Protein AF-A0A2G2GAF4-F1 (afdb_monomer)

Sequence (166 aa):
MSKCYPNLMFKSSGPNTPKQQYEKKLDEMSEIIKDWNLSDTHKYVMCKNNTHVCNFLGFDAIMQKFNTQRTSDKDFPDGRHLFEIGDRPERTKKGLEIVIMLCKHPRSNIKTMLGIQQFLKIYMDVVRDYDKTNSKNYRQRLLHAFRKGLFRLEVEAKKKRTSPTV

Structure (mmCIF, N/CA/C/O backbone):
data_AF-A0A2G2GAF4-F1
#
_entry.id   AF-A0A2G2GAF4-F1
#
loop_
_atom_site.group_PDB
_atom_site.id
_atom_site.type_symbol
_atom_site.label_atom_id
_atom_site.label_alt_id
_atom_site.label_comp_id
_atom_site.label_asym_id
_atom_site.label_entity_id
_atom_site.label_seq_id
_atom_site.pdbx_PDB_ins_code
_atom_site.Cartn_x
_atom_site.Cartn_y
_atom_site.Cartn_z
_atom_site.occupancy
_atom_site.B_iso_or_equiv
_atom_site.auth_seq_id
_atom_site.auth_comp_id
_atom_site.auth_asym_id
_atom_site.auth_atom_id
_atom_site.pdbx_PDB_model_num
ATOM 1 N N . MET A 1 1 ? 1.137 27.084 -60.007 1.00 51.31 1 MET A N 1
ATOM 2 C CA . MET A 1 1 ? 1.911 25.868 -59.678 1.00 51.31 1 MET A CA 1
ATOM 3 C C . MET A 1 1 ? 3.208 26.279 -58.993 1.00 51.31 1 MET A C 1
ATOM 5 O O . MET A 1 1 ? 4.063 26.828 -59.668 1.00 51.31 1 MET A O 1
ATOM 9 N N . SER A 1 2 ? 3.350 26.061 -57.681 1.00 40.47 2 SER A N 1
ATOM 10 C CA . SER A 1 2 ? 4.668 26.010 -57.027 1.00 40.47 2 SER A CA 1
ATOM 11 C C . SER A 1 2 ? 4.575 25.307 -55.665 1.00 40.47 2 SER A C 1
ATOM 13 O O . SER A 1 2 ? 4.066 25.859 -54.700 1.00 40.47 2 SER A O 1
ATOM 15 N N . LYS A 1 3 ? 4.984 24.035 -55.702 1.00 42.50 3 LYS A N 1
ATOM 16 C CA . LYS A 1 3 ? 5.712 23.197 -54.730 1.00 42.50 3 LYS A CA 1
ATOM 17 C C . LYS A 1 3 ? 5.388 23.271 -53.223 1.00 42.50 3 LYS A C 1
ATOM 19 O O . LYS A 1 3 ? 5.598 24.269 -52.548 1.00 42.50 3 LYS A O 1
ATOM 24 N N . CYS A 1 4 ? 5.008 22.093 -52.722 1.00 40.56 4 CYS A N 1
ATOM 25 C CA . CYS A 1 4 ? 5.048 21.618 -51.340 1.00 40.56 4 CYS A CA 1
ATOM 26 C C . CYS A 1 4 ? 6.426 21.800 -50.677 1.00 40.56 4 CYS A C 1
ATOM 28 O O . CYS A 1 4 ? 7.420 21.740 -51.389 1.00 40.56 4 CYS A O 1
ATOM 30 N N . TYR A 1 5 ? 6.478 21.898 -49.341 1.00 44.38 5 TYR A N 1
ATOM 31 C CA . TYR A 1 5 ? 7.140 20.927 -48.444 1.00 44.38 5 TYR A CA 1
ATOM 32 C C . TYR A 1 5 ? 6.664 21.128 -46.980 1.00 44.38 5 TYR A C 1
ATOM 34 O O . TYR A 1 5 ? 6.200 22.214 -46.632 1.00 44.38 5 TYR A O 1
ATOM 42 N N . PRO A 1 6 ? 6.688 20.065 -46.151 1.00 49.09 6 PRO A N 1
ATOM 43 C CA . PRO A 1 6 ? 5.909 19.934 -44.924 1.00 49.09 6 PRO A CA 1
ATOM 44 C C . PRO A 1 6 ? 6.581 20.573 -43.705 1.00 49.09 6 PRO A C 1
ATOM 46 O O . PRO A 1 6 ? 7.794 20.491 -43.523 1.00 49.09 6 PRO A O 1
ATOM 49 N N . ASN A 1 7 ? 5.754 21.114 -42.809 1.00 44.28 7 ASN A N 1
ATOM 50 C CA . ASN A 1 7 ? 6.137 21.439 -41.438 1.00 44.28 7 ASN A CA 1
ATOM 51 C C . ASN A 1 7 ? 6.438 20.135 -40.678 1.00 44.28 7 ASN A C 1
ATOM 53 O O . ASN A 1 7 ? 5.549 19.494 -40.123 1.00 44.28 7 ASN A O 1
ATOM 57 N N . LEU A 1 8 ? 7.703 19.727 -40.690 1.00 51.62 8 LEU A N 1
ATOM 58 C CA . LEU A 1 8 ? 8.232 18.583 -39.953 1.00 51.62 8 LEU A CA 1
ATOM 59 C C . LEU A 1 8 ? 9.355 19.087 -39.043 1.00 51.62 8 LEU A C 1
ATOM 61 O O . LEU A 1 8 ? 10.532 18.903 -39.317 1.00 51.62 8 LEU A O 1
ATOM 65 N N . MET A 1 9 ? 8.983 19.769 -37.961 1.00 49.53 9 MET A N 1
ATOM 66 C CA . MET A 1 9 ? 9.920 20.203 -36.920 1.00 49.53 9 MET A CA 1
ATOM 67 C C . MET A 1 9 ? 9.234 20.156 -35.554 1.00 49.53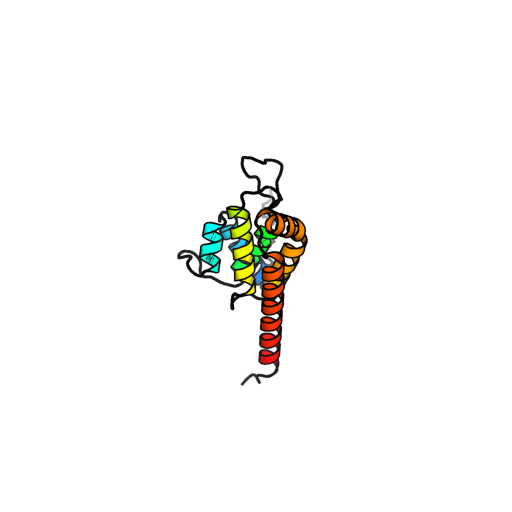 9 MET A C 1
ATOM 69 O O . MET A 1 9 ? 8.892 21.178 -34.978 1.00 49.53 9 MET A O 1
ATOM 73 N N . PHE A 1 10 ? 9.047 18.951 -35.019 1.00 51.44 10 PHE A N 1
ATOM 74 C CA . PHE A 1 10 ? 9.005 18.753 -33.570 1.00 51.44 10 PHE A CA 1
ATOM 75 C C . PHE A 1 10 ? 9.647 17.411 -33.231 1.00 51.44 10 PHE A C 1
ATOM 77 O O . PHE A 1 10 ? 8.984 16.385 -33.117 1.00 51.44 10 PHE A O 1
ATOM 84 N N . LYS A 1 11 ? 10.970 17.423 -33.071 1.00 49.53 11 LYS A N 1
ATOM 85 C CA . LYS A 1 11 ? 11.682 16.435 -32.256 1.00 49.53 11 LYS A CA 1
ATOM 86 C C . LYS A 1 11 ? 12.809 17.135 -31.508 1.00 49.53 11 LYS A C 1
ATOM 88 O O . LYS A 1 11 ? 13.949 17.136 -31.952 1.00 49.53 11 LYS A O 1
ATOM 93 N N . SER A 1 12 ? 12.491 17.703 -30.351 1.00 42.16 12 SER A N 1
ATOM 94 C CA . SER A 1 12 ? 13.482 17.955 -29.303 1.00 42.16 12 SER A CA 1
ATOM 95 C C . SER A 1 12 ? 13.383 16.847 -28.251 1.00 42.16 12 SER A C 1
ATOM 97 O O . SER A 1 12 ? 12.963 17.051 -27.117 1.00 42.16 12 SER A O 1
ATOM 99 N N . SER A 1 13 ? 13.758 15.624 -28.629 1.00 53.81 13 SER A N 1
ATOM 100 C CA . SER A 1 13 ? 14.010 14.545 -27.670 1.00 53.81 13 SER A CA 1
ATOM 101 C C . SER A 1 13 ? 15.368 14.778 -27.001 1.00 53.81 13 SER A C 1
ATOM 103 O O . SER A 1 13 ? 16.364 14.157 -27.369 1.00 53.81 13 SER A O 1
ATOM 105 N N . GLY A 1 14 ? 15.415 15.723 -26.058 1.00 56.03 14 GLY A N 1
ATOM 106 C CA . GLY A 1 14 ? 16.531 15.851 -25.119 1.00 56.03 14 GLY A CA 1
ATOM 107 C C . GLY A 1 14 ? 16.584 14.651 -24.157 1.00 56.03 14 GLY A C 1
ATOM 108 O O . GLY A 1 14 ? 15.591 13.929 -24.021 1.00 56.03 14 GLY A O 1
ATOM 109 N N . PRO A 1 15 ? 17.719 14.394 -23.484 1.00 59.75 15 PRO A N 1
ATOM 110 C CA . PRO A 1 15 ? 17.807 13.310 -22.513 1.00 59.75 15 PRO A CA 1
ATOM 111 C C . PRO A 1 15 ? 16.845 13.569 -21.344 1.00 59.75 15 PRO A C 1
ATOM 113 O O . PRO A 1 15 ? 16.921 14.602 -20.681 1.00 59.75 15 PRO A O 1
ATOM 116 N N . ASN A 1 16 ? 15.935 12.624 -21.085 1.00 65.19 16 ASN A N 1
ATOM 117 C CA . ASN A 1 16 ? 15.009 12.698 -19.953 1.00 65.19 16 ASN A CA 1
ATOM 118 C C . ASN A 1 16 ? 15.789 12.840 -18.638 1.00 65.19 16 ASN A C 1
ATOM 120 O O . ASN A 1 16 ? 16.684 12.037 -18.356 1.00 65.19 16 ASN A O 1
ATOM 124 N N . THR A 1 17 ? 15.410 13.808 -17.805 1.00 84.69 17 THR A N 1
ATOM 125 C CA . THR A 1 17 ? 15.957 13.972 -16.450 1.00 84.69 17 THR A CA 1
ATOM 126 C C . THR A 1 17 ? 15.711 12.712 -15.601 1.00 84.69 17 THR A C 1
ATOM 128 O O . THR A 1 17 ? 14.739 11.990 -15.845 1.00 84.69 17 THR A O 1
ATOM 131 N N . PRO A 1 18 ? 16.516 12.439 -14.553 1.00 85.44 18 PRO A N 1
ATOM 132 C CA . PRO A 1 18 ? 16.288 11.297 -13.657 1.00 85.44 18 PRO A CA 1
ATOM 133 C C . PRO A 1 18 ? 14.863 11.237 -13.083 1.00 85.44 18 PRO A C 1
ATOM 135 O O . PRO A 1 18 ? 14.309 10.155 -12.889 1.00 85.44 18 PRO A O 1
ATOM 138 N N . LYS A 1 19 ? 14.243 12.403 -12.861 1.00 86.62 19 LYS A N 1
ATOM 139 C CA . LYS A 1 19 ? 12.845 12.523 -12.436 1.00 86.62 19 LYS A CA 1
ATOM 140 C C . LYS A 1 19 ? 11.873 12.037 -13.519 1.00 86.62 19 LYS A C 1
ATOM 142 O O . LYS A 1 19 ? 11.050 11.178 -13.226 1.00 86.62 19 LYS A O 1
ATOM 147 N N . GLN A 1 20 ? 12.015 12.512 -14.756 1.00 87.62 20 GLN A N 1
ATOM 148 C CA . GLN A 1 20 ? 11.166 12.102 -15.884 1.00 87.62 20 GLN A CA 1
ATOM 149 C C . GLN A 1 20 ? 11.314 10.611 -16.210 1.00 87.62 20 GLN A C 1
ATOM 151 O O . GLN A 1 20 ? 10.336 9.940 -16.520 1.00 87.62 20 GLN A O 1
ATOM 156 N N . GLN A 1 21 ? 12.529 10.061 -16.105 1.00 88.75 21 GLN A N 1
ATOM 157 C CA . GLN A 1 21 ? 12.749 8.624 -16.291 1.00 88.75 21 GLN A CA 1
ATOM 158 C C . GLN A 1 21 ? 12.051 7.791 -15.211 1.00 88.75 21 GLN A C 1
ATOM 160 O O . GLN A 1 21 ? 11.514 6.727 -15.511 1.00 88.75 21 GLN A O 1
ATOM 165 N N . TYR A 1 22 ? 12.065 8.259 -13.960 1.00 90.44 22 TYR A N 1
ATOM 166 C CA . TYR A 1 22 ? 11.324 7.624 -12.875 1.00 90.44 22 TYR A CA 1
ATOM 167 C C . TYR A 1 22 ? 9.814 7.674 -13.134 1.00 90.44 22 TYR A C 1
ATOM 169 O O . TYR A 1 22 ? 9.157 6.649 -13.001 1.00 90.44 22 TYR A O 1
ATOM 177 N N . GLU A 1 23 ? 9.282 8.842 -13.507 1.00 91.12 23 GLU A N 1
ATOM 178 C CA . GLU A 1 23 ? 7.849 9.043 -13.770 1.00 91.12 23 GLU A CA 1
ATOM 179 C C . GLU A 1 23 ? 7.378 8.138 -14.908 1.00 91.12 23 GLU A C 1
ATOM 181 O O . GLU A 1 23 ? 6.458 7.356 -14.709 1.00 91.12 23 GLU A O 1
ATOM 186 N N . LYS A 1 24 ? 8.115 8.093 -16.024 1.00 92.81 24 LYS A N 1
ATOM 187 C CA . LYS A 1 24 ? 7.813 7.184 -17.136 1.00 92.81 24 LYS A CA 1
ATOM 188 C C . LYS A 1 24 ? 7.747 5.714 -16.699 1.00 92.81 24 LYS A C 1
ATOM 190 O O . LYS A 1 24 ? 6.818 5.002 -17.062 1.00 92.81 24 LYS A O 1
ATOM 195 N N . LYS A 1 25 ? 8.722 5.246 -15.912 1.00 93.38 25 LYS A N 1
ATOM 196 C CA . LYS A 1 25 ? 8.735 3.856 -15.419 1.00 93.38 25 LYS A CA 1
ATOM 197 C C . LYS A 1 25 ? 7.620 3.582 -14.409 1.00 93.38 25 LYS A C 1
ATOM 199 O O . LYS A 1 25 ? 7.145 2.453 -14.311 1.00 93.38 25 LYS A O 1
ATOM 204 N N . LEU A 1 26 ? 7.238 4.587 -13.625 1.00 93.56 26 LEU A N 1
ATOM 205 C CA . LEU A 1 26 ? 6.105 4.489 -12.714 1.00 93.56 26 LEU A CA 1
ATOM 206 C C . LEU A 1 26 ? 4.791 4.385 -13.495 1.00 93.56 26 LEU A C 1
ATOM 208 O O . LEU A 1 26 ? 3.954 3.566 -13.125 1.00 93.56 26 LEU A O 1
ATOM 212 N N . ASP A 1 27 ? 4.639 5.145 -14.578 1.00 93.06 27 ASP A N 1
ATOM 213 C CA . ASP A 1 27 ? 3.469 5.083 -15.457 1.00 93.06 27 ASP A CA 1
ATOM 214 C C . ASP A 1 27 ? 3.369 3.712 -16.139 1.00 93.06 27 ASP A C 1
ATOM 216 O O . ASP A 1 27 ? 2.332 3.060 -16.055 1.00 93.06 27 ASP A O 1
ATOM 220 N N . GLU A 1 28 ? 4.472 3.203 -16.702 1.00 93.75 28 GLU A N 1
ATOM 221 C CA . GLU A 1 28 ? 4.549 1.844 -17.267 1.00 93.75 28 GLU A CA 1
ATOM 222 C C . GLU A 1 28 ? 4.117 0.776 -16.246 1.00 93.75 28 GLU A C 1
ATOM 224 O O . GLU A 1 28 ? 3.345 -0.131 -16.556 1.00 93.75 28 GLU A O 1
ATOM 229 N N . MET A 1 29 ? 4.584 0.895 -15.001 1.00 94.00 29 MET A N 1
ATOM 230 C CA . MET A 1 29 ? 4.218 -0.038 -13.936 1.00 94.00 29 MET A CA 1
ATOM 231 C C . MET A 1 29 ? 2.763 0.141 -13.474 1.00 94.00 29 MET A C 1
ATOM 233 O O . MET A 1 29 ? 2.102 -0.836 -13.113 1.00 94.00 29 MET A O 1
ATOM 237 N N . SER A 1 30 ? 2.247 1.369 -13.501 1.00 93.06 30 SER A N 1
ATOM 238 C CA . SER A 1 30 ? 0.854 1.679 -13.170 1.00 93.06 30 SER A CA 1
ATOM 239 C C . SER A 1 30 ? -0.102 1.071 -14.192 1.00 93.06 30 SER A C 1
ATOM 241 O O . SER A 1 30 ? -1.110 0.486 -13.794 1.00 93.06 30 SER A O 1
ATOM 243 N N . GLU A 1 31 ? 0.256 1.099 -15.478 1.00 92.75 31 GLU A N 1
ATOM 244 C CA . GLU A 1 31 ? -0.503 0.444 -16.547 1.00 92.75 31 GLU A CA 1
ATOM 245 C C . GLU A 1 31 ? -0.578 -1.076 -16.376 1.00 92.75 31 GLU A C 1
ATOM 247 O O . GLU A 1 31 ? -1.599 -1.680 -16.685 1.00 92.75 31 GLU A O 1
ATOM 252 N N . ILE A 1 32 ? 0.467 -1.701 -15.830 1.00 91.88 32 ILE A N 1
ATOM 253 C CA . ILE A 1 32 ? 0.465 -3.136 -15.512 1.00 91.88 32 ILE A CA 1
ATOM 254 C C . ILE A 1 32 ? -0.446 -3.429 -14.311 1.00 91.88 32 ILE A C 1
ATOM 256 O O . ILE A 1 32 ? -1.212 -4.392 -14.313 1.00 91.88 32 ILE A O 1
ATOM 260 N N . ILE A 1 33 ? -0.350 -2.617 -13.254 1.00 91.25 33 ILE A N 1
ATOM 261 C CA . ILE A 1 33 ? -1.044 -2.868 -11.982 1.00 91.25 33 ILE A CA 1
ATOM 262 C C . ILE A 1 33 ? -2.523 -2.478 -12.042 1.00 91.25 33 ILE A C 1
ATOM 264 O O . ILE A 1 33 ? -3.304 -2.966 -11.217 1.00 91.25 33 ILE A O 1
ATOM 268 N N . LYS A 1 34 ? -2.951 -1.626 -12.983 1.00 89.06 34 LYS A N 1
ATOM 269 C CA . LYS A 1 34 ? -4.342 -1.142 -13.065 1.00 89.06 34 LYS A CA 1
ATOM 270 C C . LYS A 1 34 ? -5.364 -2.287 -13.075 1.00 89.06 34 LYS A C 1
ATOM 272 O O . LYS A 1 34 ? -6.353 -2.212 -12.345 1.00 89.06 34 LYS A O 1
ATOM 277 N N . ASP A 1 35 ? -5.036 -3.394 -13.737 1.00 87.12 35 ASP A N 1
ATOM 278 C CA . ASP A 1 35 ? -5.916 -4.558 -13.893 1.00 87.12 35 ASP A CA 1
ATOM 279 C C . ASP A 1 35 ? -5.758 -5.603 -12.774 1.00 87.12 35 ASP A C 1
ATOM 281 O O . ASP A 1 35 ? -6.529 -6.556 -12.678 1.00 87.12 35 ASP A O 1
ATOM 285 N N . TRP A 1 36 ? -4.784 -5.438 -11.873 1.00 90.88 36 TRP A N 1
ATOM 286 C CA . TRP A 1 36 ? -4.573 -6.389 -10.781 1.00 90.88 36 TRP A CA 1
ATOM 287 C C . TRP A 1 36 ? -5.649 -6.276 -9.706 1.00 90.88 36 TRP A C 1
ATOM 289 O O . TRP A 1 36 ? -5.858 -5.220 -9.105 1.00 90.88 36 TRP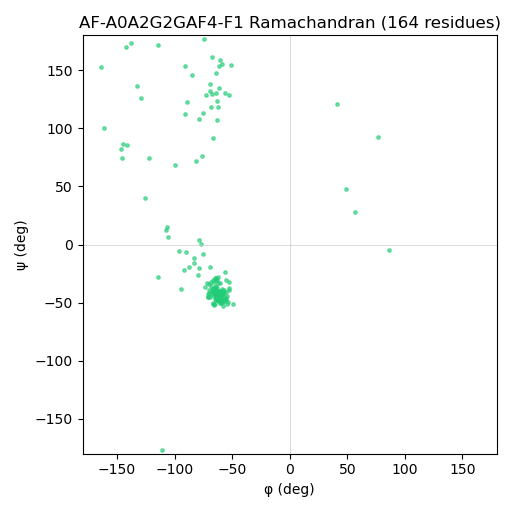 A O 1
ATOM 299 N N . ASN A 1 37 ? -6.262 -7.400 -9.354 1.00 90.50 37 ASN A N 1
ATOM 300 C CA . ASN A 1 37 ? -7.073 -7.479 -8.144 1.00 90.50 37 ASN A CA 1
ATOM 301 C C . ASN A 1 37 ? -6.176 -7.523 -6.880 1.00 90.50 37 ASN A C 1
ATOM 303 O O . ASN A 1 37 ? -4.939 -7.575 -6.941 1.00 90.50 37 ASN A O 1
ATOM 307 N N . LEU A 1 38 ? -6.795 -7.535 -5.694 1.00 92.12 38 LEU A N 1
ATOM 308 C CA . LEU A 1 38 ? -6.060 -7.605 -4.423 1.00 92.12 38 LEU A CA 1
ATOM 309 C C . LEU A 1 38 ? -5.243 -8.899 -4.266 1.00 92.12 38 LEU A C 1
ATOM 311 O O . LEU A 1 38 ? -4.242 -8.907 -3.555 1.00 92.12 38 LEU A O 1
ATOM 315 N N . SER A 1 39 ? -5.645 -10.007 -4.892 1.00 93.38 39 SER A N 1
ATOM 316 C CA . SER A 1 39 ? -4.887 -11.265 -4.864 1.00 93.38 39 SER A CA 1
ATOM 317 C C . SER A 1 39 ? -3.590 -11.163 -5.650 1.00 93.38 39 SER A C 1
ATOM 319 O O . SER A 1 39 ? -2.551 -11.575 -5.136 1.00 93.38 39 SER A O 1
ATOM 321 N N . ASP A 1 40 ? -3.630 -10.589 -6.846 1.00 94.69 40 ASP A N 1
ATOM 322 C CA . ASP A 1 40 ? -2.442 -10.427 -7.687 1.00 94.69 40 ASP A CA 1
ATOM 323 C C . ASP A 1 40 ? -1.487 -9.390 -7.094 1.00 94.69 40 ASP A C 1
ATOM 325 O O . ASP A 1 40 ? -0.282 -9.634 -6.990 1.00 94.69 40 ASP A O 1
ATOM 329 N N . THR A 1 41 ? -2.048 -8.310 -6.544 1.00 94.94 41 THR A N 1
ATOM 330 C CA . THR A 1 41 ? -1.304 -7.320 -5.754 1.00 94.94 41 THR A CA 1
ATOM 331 C C . THR A 1 41 ? -0.605 -7.971 -4.557 1.00 94.94 41 THR A C 1
ATOM 333 O O . THR A 1 41 ? 0.594 -7.786 -4.349 1.00 94.94 41 THR A O 1
ATOM 336 N N . HIS A 1 42 ? -1.321 -8.797 -3.788 1.00 95.50 42 HIS A N 1
ATOM 337 C CA . HIS A 1 42 ? -0.749 -9.509 -2.645 1.00 95.50 42 HIS A CA 1
ATOM 338 C C . HIS A 1 42 ? 0.376 -10.473 -3.062 1.00 95.50 42 HIS A C 1
ATOM 340 O O . HIS A 1 42 ? 1.429 -10.503 -2.423 1.00 95.50 42 HIS A O 1
ATOM 346 N N . LYS A 1 43 ? 0.198 -11.237 -4.152 1.00 95.56 43 LYS A N 1
ATOM 347 C CA . LYS A 1 43 ? 1.252 -12.113 -4.703 1.00 95.56 43 LYS A CA 1
ATOM 348 C C . LYS A 1 43 ? 2.498 -11.314 -5.084 1.00 95.56 43 LYS A C 1
ATOM 350 O O . LYS A 1 43 ? 3.605 -11.747 -4.772 1.00 95.56 43 LYS A O 1
ATOM 355 N N . TYR A 1 44 ? 2.328 -10.151 -5.712 1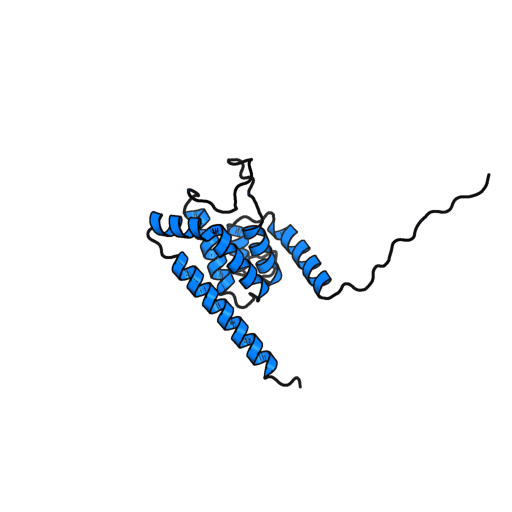.00 96.56 44 TYR A N 1
ATOM 356 C CA . TYR A 1 44 ? 3.441 -9.284 -6.094 1.00 96.56 44 TYR A CA 1
ATOM 357 C C . TYR A 1 44 ? 4.224 -8.768 -4.883 1.00 96.56 44 TYR A C 1
ATOM 359 O O . TYR A 1 44 ? 5.446 -8.906 -4.846 1.00 96.56 44 TYR A O 1
ATOM 367 N N . VAL A 1 45 ? 3.539 -8.257 -3.854 1.00 95.94 45 VAL A N 1
ATOM 368 C CA . VAL A 1 45 ? 4.191 -7.773 -2.620 1.00 95.94 45 VAL A CA 1
ATOM 369 C C . VAL A 1 45 ? 4.901 -8.904 -1.863 1.00 95.94 45 VAL A C 1
ATOM 371 O O . VAL A 1 45 ? 5.926 -8.674 -1.226 1.00 95.94 45 VAL A O 1
ATOM 374 N N . MET A 1 46 ? 4.419 -10.142 -1.993 1.00 94.81 46 MET A N 1
ATOM 375 C CA . MET A 1 46 ? 5.079 -11.345 -1.472 1.00 94.81 46 MET A CA 1
ATOM 376 C C . MET A 1 46 ? 6.267 -11.836 -2.305 1.00 94.81 46 MET A C 1
ATOM 378 O O . MET A 1 46 ? 6.848 -12.862 -1.957 1.00 94.81 46 MET A O 1
ATOM 382 N N . CYS A 1 47 ? 6.618 -11.159 -3.403 1.00 93.00 47 CYS A N 1
ATOM 383 C CA . CYS A 1 47 ? 7.595 -11.646 -4.383 1.00 93.00 47 CYS A CA 1
ATOM 384 C C . CYS A 1 47 ? 7.231 -13.029 -4.968 1.00 93.00 47 CYS A C 1
ATOM 386 O O . CYS A 1 47 ? 8.114 -13.789 -5.350 1.00 93.00 47 CYS A O 1
ATOM 388 N N . LYS A 1 48 ? 5.935 -13.364 -5.026 1.00 92.25 48 LYS A N 1
ATOM 389 C CA . LYS A 1 48 ? 5.390 -14.622 -5.574 1.00 92.25 48 LYS A CA 1
ATOM 390 C C . LYS A 1 48 ? 4.697 -14.424 -6.928 1.00 92.25 48 LYS A C 1
ATOM 392 O O . LYS A 1 48 ? 3.894 -15.255 -7.342 1.00 92.25 48 LYS A O 1
ATOM 397 N N . ASN A 1 49 ? 4.923 -13.284 -7.577 1.00 86.88 49 ASN A N 1
ATOM 398 C CA . ASN A 1 49 ? 4.423 -13.017 -8.919 1.00 86.88 49 ASN A CA 1
ATOM 399 C C . ASN A 1 49 ? 5.469 -13.503 -9.932 1.00 86.88 49 ASN A C 1
ATOM 401 O O . ASN A 1 49 ? 6.617 -13.070 -9.880 1.00 86.88 49 ASN A O 1
ATOM 405 N N . ASN A 1 50 ? 5.066 -14.407 -10.826 1.00 84.25 50 ASN A N 1
ATOM 406 C CA . ASN A 1 50 ? 5.962 -15.020 -11.812 1.00 84.25 50 ASN A CA 1
ATOM 407 C C . ASN A 1 50 ? 6.158 -14.144 -13.060 1.00 84.25 50 ASN A C 1
ATOM 409 O O . ASN A 1 50 ? 7.074 -14.385 -13.837 1.00 84.25 50 ASN A O 1
ATOM 413 N N . THR A 1 51 ? 5.295 -13.148 -13.261 1.00 89.88 51 THR A N 1
ATOM 414 C CA . THR A 1 51 ? 5.268 -12.304 -14.460 1.00 89.88 51 THR A CA 1
ATOM 415 C C . THR A 1 51 ? 6.074 -11.023 -14.263 1.00 89.88 51 THR A C 1
ATOM 417 O O . THR A 1 51 ? 6.767 -10.581 -15.174 1.00 89.88 51 THR A O 1
ATOM 420 N N . HIS A 1 52 ? 6.012 -10.425 -13.069 1.00 90.69 52 HIS A N 1
ATOM 421 C CA . HIS A 1 52 ? 6.670 -9.150 -12.779 1.00 90.69 52 HIS A CA 1
ATOM 422 C C . HIS A 1 52 ? 7.509 -9.223 -11.504 1.00 90.69 52 HIS A C 1
ATOM 424 O O . HIS A 1 52 ? 7.010 -9.551 -10.425 1.00 90.69 52 HIS A O 1
ATOM 430 N N . VAL A 1 53 ? 8.788 -8.853 -11.627 1.00 91.69 53 VAL A N 1
ATOM 431 C CA . VAL A 1 53 ? 9.740 -8.830 -10.510 1.00 91.69 53 VAL A CA 1
ATOM 432 C C . VAL A 1 53 ? 9.355 -7.745 -9.510 1.00 91.69 53 VAL A C 1
ATOM 434 O O . VAL A 1 53 ? 9.202 -6.578 -9.868 1.00 91.69 53 VAL A O 1
ATOM 437 N N . CYS A 1 54 ? 9.276 -8.120 -8.233 1.00 92.19 54 CYS A N 1
ATOM 438 C CA . CYS A 1 54 ? 9.004 -7.186 -7.149 1.00 92.19 54 CYS A CA 1
ATOM 439 C C . CYS A 1 54 ? 10.106 -6.122 -7.016 1.00 92.19 54 CYS A C 1
ATOM 441 O O . CYS A 1 54 ? 11.264 -6.420 -6.709 1.00 92.19 54 CYS A O 1
ATOM 443 N N . ASN A 1 55 ? 9.718 -4.862 -7.197 1.00 94.38 55 ASN A N 1
ATOM 444 C CA . ASN A 1 55 ? 10.571 -3.684 -7.092 1.00 94.38 55 ASN A CA 1
ATOM 445 C C . ASN A 1 55 ? 9.817 -2.502 -6.444 1.00 94.38 55 ASN A C 1
ATOM 447 O O . ASN A 1 55 ? 8.598 -2.551 -6.258 1.00 94.38 55 ASN A O 1
ATOM 451 N N . PHE A 1 56 ? 10.551 -1.435 -6.110 1.00 93.94 56 PHE A N 1
ATOM 452 C CA . PHE A 1 56 ? 9.988 -0.250 -5.453 1.00 93.94 56 PHE A CA 1
ATOM 453 C C . PHE A 1 56 ? 8.988 0.516 -6.334 1.00 93.94 56 PHE A C 1
ATOM 455 O O . PHE A 1 56 ? 8.021 1.050 -5.805 1.00 93.94 56 PHE A O 1
ATOM 462 N N . LEU A 1 57 ? 9.167 0.523 -7.663 1.00 95.44 57 LEU A N 1
ATOM 463 C CA . LEU A 1 57 ? 8.240 1.186 -8.589 1.00 95.44 57 LEU A CA 1
ATOM 464 C C . LEU A 1 57 ? 6.855 0.545 -8.531 1.00 95.44 57 LEU A C 1
ATOM 466 O O . LEU A 1 57 ? 5.855 1.251 -8.492 1.00 95.44 57 LEU A O 1
ATOM 470 N N . GLY A 1 58 ? 6.784 -0.785 -8.451 1.00 96.38 58 GLY A N 1
ATOM 471 C CA . GLY A 1 58 ? 5.503 -1.467 -8.291 1.00 96.38 58 GLY A CA 1
ATOM 472 C C . GLY A 1 58 ? 4.841 -1.177 -6.949 1.00 96.38 58 GLY A C 1
ATOM 473 O O . GLY A 1 58 ? 3.622 -1.127 -6.882 1.00 96.38 58 GLY A O 1
ATOM 474 N N . PHE A 1 59 ? 5.605 -0.932 -5.883 1.00 97.38 59 PHE A N 1
ATOM 475 C CA . PHE A 1 59 ? 5.017 -0.504 -4.610 1.00 97.38 59 PHE A CA 1
ATOM 476 C C . PHE A 1 59 ? 4.458 0.911 -4.690 1.00 97.38 59 PHE A C 1
ATOM 478 O O . PHE A 1 59 ? 3.357 1.159 -4.200 1.00 97.38 59 PHE A O 1
ATOM 485 N N . ASP A 1 60 ? 5.189 1.812 -5.340 1.00 96.44 60 ASP A N 1
ATOM 486 C CA . ASP A 1 60 ? 4.758 3.188 -5.557 1.00 96.44 60 ASP A CA 1
ATOM 487 C C . ASP A 1 60 ? 3.485 3.221 -6.428 1.00 96.44 60 ASP A C 1
ATOM 489 O O . ASP A 1 60 ? 2.522 3.896 -6.067 1.00 96.44 60 ASP A O 1
ATOM 493 N N . ALA A 1 61 ? 3.415 2.396 -7.479 1.00 95.62 61 ALA A N 1
ATOM 494 C CA . ALA A 1 61 ? 2.230 2.232 -8.327 1.00 95.62 61 ALA A CA 1
ATOM 495 C C . ALA A 1 61 ? 1.037 1.590 -7.590 1.00 95.62 61 ALA A C 1
ATOM 497 O O . ALA A 1 61 ? -0.098 2.035 -7.754 1.00 95.62 61 ALA A O 1
ATOM 498 N N . ILE A 1 62 ? 1.264 0.593 -6.720 1.00 95.94 62 ILE A N 1
ATOM 499 C CA . ILE A 1 62 ? 0.206 0.037 -5.852 1.00 95.94 62 ILE A CA 1
ATOM 500 C C . ILE A 1 62 ? -0.366 1.129 -4.948 1.00 95.94 62 ILE A C 1
ATOM 502 O O . ILE A 1 62 ? -1.584 1.254 -4.831 1.00 95.94 62 ILE A O 1
ATOM 506 N N . MET A 1 63 ? 0.494 1.933 -4.319 1.00 95.88 63 MET A N 1
ATOM 507 C CA . MET A 1 63 ? 0.025 3.006 -3.447 1.00 95.88 63 MET A CA 1
ATOM 508 C C . MET A 1 63 ? -0.670 4.119 -4.228 1.00 95.88 63 MET A C 1
ATOM 510 O O . MET A 1 63 ? -1.658 4.657 -3.734 1.00 95.88 63 MET A O 1
ATOM 514 N N . GLN A 1 64 ? -0.212 4.439 -5.441 1.00 92.62 64 GLN A N 1
ATOM 515 C CA . GLN A 1 64 ? -0.918 5.355 -6.334 1.00 92.62 64 GLN A CA 1
ATOM 516 C C . GLN A 1 64 ? -2.325 4.825 -6.607 1.00 92.62 64 GLN A C 1
ATOM 518 O O . GLN A 1 64 ? -3.286 5.510 -6.278 1.00 92.62 64 GLN A O 1
ATOM 523 N N . LYS A 1 65 ? -2.455 3.569 -7.050 1.00 91.00 65 LYS A N 1
ATOM 524 C CA . LYS A 1 65 ? -3.748 2.909 -7.271 1.00 91.00 65 LYS A CA 1
ATOM 525 C C . LYS A 1 65 ? -4.649 2.950 -6.035 1.00 91.00 65 LYS A C 1
ATOM 527 O O . LYS A 1 65 ? -5.802 3.354 -6.136 1.00 91.00 65 LYS A O 1
ATOM 532 N N . PHE A 1 66 ? -4.135 2.583 -4.861 1.00 92.25 66 PHE A N 1
ATOM 533 C CA . PHE A 1 66 ? -4.923 2.567 -3.622 1.00 92.25 66 PHE A CA 1
ATOM 534 C C . PHE A 1 66 ? -5.404 3.967 -3.214 1.00 92.25 66 PHE A C 1
ATOM 536 O O . PHE A 1 66 ? -6.467 4.094 -2.607 1.00 92.25 66 PHE A O 1
ATOM 543 N N . ASN A 1 67 ? -4.641 5.012 -3.543 1.00 90.62 67 ASN A N 1
ATOM 544 C CA . ASN A 1 67 ? -4.946 6.392 -3.173 1.00 90.62 67 ASN A CA 1
ATOM 545 C C . ASN A 1 67 ? -5.765 7.157 -4.223 1.00 90.62 67 ASN A C 1
ATOM 547 O O . ASN A 1 67 ? -6.380 8.160 -3.867 1.00 90.62 67 ASN A O 1
ATOM 551 N N . THR A 1 68 ? -5.757 6.738 -5.493 1.00 80.81 68 THR A N 1
ATOM 552 C CA . THR A 1 68 ? -6.395 7.480 -6.595 1.00 80.81 68 THR A CA 1
ATOM 553 C C . THR A 1 68 ? -7.565 6.754 -7.234 1.00 80.81 68 THR A C 1
ATOM 555 O O . THR A 1 68 ? -8.452 7.414 -7.776 1.00 80.81 68 THR A O 1
ATOM 558 N N . GLN A 1 69 ? -7.591 5.420 -7.207 1.00 66.38 69 GLN A N 1
ATOM 559 C CA . GLN A 1 69 ? -8.613 4.691 -7.935 1.00 66.38 69 GLN A CA 1
ATOM 560 C C . GLN A 1 69 ? -9.944 4.784 -7.196 1.00 66.38 69 GLN A C 1
ATOM 562 O O . GLN A 1 69 ? -10.124 4.222 -6.113 1.00 66.38 69 GLN A O 1
ATOM 567 N N . ARG A 1 70 ? -10.887 5.477 -7.834 1.00 63.72 70 ARG A N 1
ATOM 568 C CA . ARG A 1 70 ? -12.302 5.267 -7.581 1.00 63.72 70 ARG A CA 1
ATOM 569 C C . ARG A 1 70 ? -12.709 4.001 -8.336 1.00 63.72 70 ARG A C 1
ATOM 571 O O . ARG A 1 70 ? -12.682 3.985 -9.563 1.00 63.72 70 ARG A O 1
ATOM 578 N N . THR A 1 71 ? -12.966 2.905 -7.633 1.00 51.53 71 THR A N 1
ATOM 579 C CA . THR A 1 71 ? -13.464 1.669 -8.233 1.00 51.53 71 THR A CA 1
ATOM 580 C C . THR A 1 71 ? -14.885 1.882 -8.737 1.00 51.53 71 THR A C 1
ATOM 582 O O . THR A 1 71 ? -15.793 2.139 -7.948 1.00 51.53 71 THR A O 1
ATOM 585 N N . SER A 1 72 ? -15.078 1.733 -10.046 1.00 47.69 72 SER A N 1
ATOM 586 C CA . SER A 1 72 ? -16.369 1.411 -10.651 1.00 47.69 72 SER A CA 1
ATOM 587 C C . SER A 1 72 ? -16.573 -0.103 -10.531 1.00 47.69 72 SER A C 1
ATOM 589 O O . SER A 1 72 ? -16.383 -0.852 -11.492 1.00 47.69 72 SER A O 1
ATOM 591 N N . ASP A 1 73 ? -16.836 -0.587 -9.317 1.00 48.09 73 ASP A N 1
ATOM 592 C CA . ASP A 1 73 ? -17.344 -1.952 -9.168 1.00 48.09 73 ASP A CA 1
ATOM 593 C C . ASP A 1 73 ? -18.723 -2.009 -9.850 1.00 48.09 73 ASP A C 1
ATOM 595 O O . ASP A 1 73 ? -19.441 -1.009 -9.862 1.00 48.09 73 ASP A O 1
ATOM 599 N N . LYS A 1 74 ? -19.110 -3.150 -10.437 1.00 46.53 74 LYS A N 1
ATOM 600 C CA . LYS A 1 74 ? -20.413 -3.275 -11.133 1.00 46.53 74 LYS A CA 1
ATOM 601 C C . LYS A 1 74 ? -21.608 -2.925 -10.238 1.00 46.53 74 LYS A C 1
ATOM 603 O O . LYS A 1 74 ? -22.649 -2.529 -10.746 1.00 46.53 74 LYS A O 1
ATOM 608 N N . ASP A 1 75 ? -21.420 -3.041 -8.928 1.00 45.25 75 ASP A N 1
ATOM 609 C CA . ASP A 1 75 ? -22.417 -2.725 -7.912 1.00 45.25 75 ASP A CA 1
ATOM 610 C C . ASP A 1 75 ? -22.461 -1.221 -7.556 1.00 45.25 75 ASP A C 1
ATOM 612 O O . ASP A 1 75 ? -23.392 -0.785 -6.884 1.00 45.25 75 ASP A O 1
ATOM 616 N N . PHE A 1 76 ? -21.478 -0.414 -7.990 1.00 50.22 76 PHE A N 1
ATOM 617 C CA . PHE A 1 76 ? -21.333 1.002 -7.624 1.00 50.22 76 PHE A CA 1
ATOM 618 C C . PHE A 1 76 ? -20.740 1.857 -8.768 1.00 50.22 76 PHE A C 1
ATOM 620 O O . PHE A 1 76 ? -19.538 2.149 -8.782 1.00 50.22 76 PHE A O 1
ATOM 627 N N . PRO A 1 77 ? -21.575 2.285 -9.732 1.00 51.81 77 PRO A N 1
ATOM 628 C CA . PRO A 1 77 ? -21.139 3.018 -10.923 1.00 51.81 77 PRO A CA 1
ATOM 629 C C . PRO A 1 77 ? -20.636 4.448 -10.648 1.00 51.81 77 PRO A C 1
ATOM 631 O O . PRO A 1 77 ? -19.875 4.975 -11.455 1.00 51.81 77 PRO A O 1
ATOM 634 N N . ASP A 1 78 ? -20.971 5.049 -9.500 1.00 54.78 78 ASP A N 1
ATOM 635 C CA . ASP A 1 78 ? -20.626 6.447 -9.167 1.00 54.78 78 ASP A CA 1
ATOM 636 C C . ASP A 1 78 ? -19.174 6.655 -8.689 1.00 54.78 78 ASP A C 1
ATOM 638 O O . ASP A 1 78 ? -18.765 7.766 -8.344 1.00 54.78 78 ASP A O 1
ATOM 642 N N . GLY A 1 79 ? -18.361 5.596 -8.707 1.00 57.81 79 GLY A N 1
ATOM 643 C CA . GLY A 1 79 ? -16.945 5.653 -8.359 1.00 57.81 79 GLY A CA 1
ATOM 644 C C . GLY A 1 79 ? -16.727 5.743 -6.851 1.00 57.81 79 GLY A C 1
ATOM 645 O O . GLY A 1 79 ? -16.637 6.826 -6.276 1.00 57.81 79 GLY A O 1
ATOM 646 N N . ARG A 1 80 ? -16.558 4.584 -6.218 1.00 66.00 80 ARG A N 1
ATOM 647 C CA . ARG A 1 80 ? -16.254 4.456 -4.785 1.00 66.00 80 ARG A CA 1
ATOM 648 C C . ARG A 1 80 ? -14.761 4.425 -4.535 1.00 66.00 80 ARG A C 1
ATOM 650 O O . ARG A 1 80 ? -14.016 3.999 -5.409 1.00 66.00 80 ARG A O 1
ATOM 657 N N . HIS A 1 81 ? -14.297 4.831 -3.360 1.00 70.69 81 HIS A N 1
ATOM 658 C CA . HIS A 1 81 ? -12.899 4.569 -3.004 1.00 70.69 81 HIS A CA 1
ATOM 659 C C . HIS A 1 81 ? -12.622 3.054 -2.977 1.00 70.69 81 HIS A C 1
ATOM 661 O O . HIS A 1 81 ? -13.541 2.252 -2.835 1.00 70.69 81 HIS A O 1
ATOM 667 N N . LEU A 1 82 ? -11.352 2.643 -3.109 1.00 78.19 82 LEU A N 1
ATOM 668 C CA . LEU A 1 82 ? -10.983 1.219 -3.197 1.00 78.19 82 LEU A CA 1
ATOM 669 C C . LEU A 1 82 ? -11.503 0.381 -2.009 1.00 78.19 82 LEU A C 1
ATOM 671 O O . LEU A 1 82 ? -11.776 -0.817 -2.172 1.00 78.19 82 LEU A O 1
ATOM 675 N N . PHE A 1 83 ? -11.614 1.025 -0.842 1.00 84.50 83 PHE A N 1
ATOM 676 C CA . PHE A 1 83 ? -12.210 0.500 0.382 1.00 84.50 83 PHE A CA 1
ATOM 677 C C . PHE A 1 83 ? -13.177 1.523 0.975 1.00 84.50 83 PHE A C 1
ATOM 679 O O . PHE A 1 83 ? -12.806 2.688 1.124 1.00 84.50 83 PHE A O 1
ATOM 686 N N . GLU A 1 84 ? -14.348 1.094 1.428 1.00 84.94 84 GLU A N 1
ATOM 687 C CA . GLU A 1 84 ? -15.211 1.933 2.264 1.00 84.94 84 GLU A CA 1
ATOM 688 C C . GLU A 1 84 ? -15.847 1.162 3.426 1.00 84.94 84 GLU A C 1
ATOM 690 O O . GLU A 1 84 ? -15.713 -0.056 3.564 1.00 84.94 84 GLU A O 1
ATOM 695 N N . ILE A 1 85 ? -16.530 1.905 4.297 1.00 83.00 85 ILE A N 1
ATOM 696 C CA . ILE A 1 85 ? -17.294 1.347 5.414 1.00 83.00 85 ILE A CA 1
ATOM 697 C C . ILE A 1 85 ? -18.406 0.447 4.857 1.00 83.00 85 ILE A C 1
ATOM 699 O O . ILE A 1 85 ? -19.096 0.816 3.911 1.00 83.00 85 ILE A O 1
ATOM 703 N N . GLY A 1 86 ? -18.570 -0.739 5.446 1.00 79.44 86 GLY A N 1
ATOM 704 C CA . GLY A 1 86 ? -19.535 -1.745 4.987 1.00 79.44 86 GLY A CA 1
ATOM 705 C C . GLY A 1 86 ? -19.023 -2.685 3.889 1.00 79.44 86 GLY A C 1
ATOM 706 O O . GLY A 1 86 ? -19.716 -3.646 3.555 1.00 79.44 86 GLY A O 1
ATOM 707 N N . ASP A 1 87 ? -17.811 -2.478 3.358 1.00 83.75 87 ASP A N 1
ATOM 708 C CA . ASP A 1 87 ? -17.192 -3.452 2.457 1.00 83.75 87 ASP A CA 1
ATOM 709 C C . ASP A 1 87 ? -16.972 -4.807 3.148 1.00 83.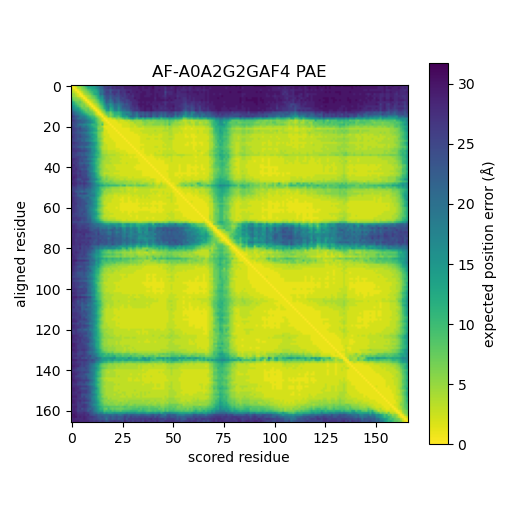75 87 ASP A C 1
ATOM 711 O O . ASP A 1 87 ? -16.777 -4.901 4.364 1.00 83.75 87 ASP A O 1
ATOM 715 N N . ARG A 1 88 ? -16.943 -5.879 2.341 1.00 86.00 88 ARG A N 1
ATOM 716 C CA . ARG A 1 88 ? -16.727 -7.247 2.835 1.00 86.00 88 ARG A CA 1
ATOM 717 C C . ARG A 1 88 ? -15.459 -7.320 3.699 1.00 86.00 88 ARG A C 1
ATOM 719 O O . ARG A 1 88 ? -14.387 -6.933 3.210 1.00 86.00 88 ARG A O 1
ATOM 726 N N . PRO A 1 89 ? -15.530 -7.871 4.926 1.00 88.25 89 PRO A N 1
ATOM 727 C CA . PRO A 1 89 ? -14.401 -7.881 5.849 1.00 88.25 89 PRO A CA 1
ATOM 728 C C . PRO A 1 89 ? -13.117 -8.462 5.251 1.00 88.25 89 PRO A C 1
ATOM 730 O O . PRO A 1 89 ? -12.032 -7.925 5.458 1.00 88.25 89 PRO A O 1
ATOM 733 N N . GLU A 1 90 ? -13.211 -9.520 4.448 1.00 89.31 90 GLU A N 1
ATOM 734 C CA . GLU A 1 90 ? -12.064 -10.183 3.825 1.00 89.31 90 GLU A CA 1
ATOM 735 C C . GLU A 1 90 ? -11.345 -9.277 2.819 1.00 89.31 90 GLU A C 1
ATOM 737 O O . GLU A 1 90 ? -10.113 -9.298 2.741 1.00 89.31 90 GLU A O 1
ATOM 742 N N . ARG A 1 91 ? -12.100 -8.464 2.067 1.00 89.31 91 ARG A N 1
ATOM 743 C CA . ARG A 1 91 ? -11.556 -7.504 1.095 1.00 89.31 91 ARG A CA 1
ATOM 744 C C . ARG A 1 91 ? -10.778 -6.415 1.825 1.00 89.31 91 ARG A C 1
ATOM 746 O O . ARG A 1 91 ? -9.605 -6.198 1.512 1.00 89.31 91 ARG A O 1
ATOM 753 N N . THR A 1 92 ? -11.398 -5.801 2.832 1.00 91.50 92 THR A N 1
ATOM 754 C CA . THR A 1 92 ? -10.775 -4.759 3.657 1.00 91.50 92 THR A CA 1
ATOM 755 C C . THR A 1 92 ? -9.542 -5.305 4.364 1.00 91.50 92 THR A C 1
ATOM 757 O O . THR A 1 92 ? -8.450 -4.761 4.204 1.00 91.50 92 THR A O 1
ATOM 760 N N . LYS A 1 93 ? -9.659 -6.454 5.042 1.00 93.06 93 LYS A N 1
ATOM 761 C CA . LYS A 1 93 ? -8.540 -7.146 5.697 1.00 93.06 93 LYS A CA 1
ATOM 762 C C . LYS A 1 93 ? -7.348 -7.312 4.761 1.00 93.06 93 LYS A C 1
ATOM 764 O O . LYS A 1 93 ? -6.232 -6.949 5.124 1.00 93.06 93 LYS A O 1
ATOM 769 N N . LYS A 1 94 ? -7.582 -7.839 3.558 1.00 93.94 94 LYS A N 1
ATOM 770 C CA . LYS A 1 94 ? -6.528 -8.101 2.575 1.00 93.94 94 LYS A CA 1
ATOM 771 C C . LYS A 1 94 ? -5.840 -6.817 2.118 1.00 93.94 94 LYS A C 1
ATOM 773 O O . LYS A 1 94 ? -4.616 -6.786 2.026 1.00 93.94 94 LYS A O 1
ATOM 778 N N . GLY A 1 95 ? -6.607 -5.754 1.880 1.00 94.38 95 GLY A N 1
ATOM 779 C CA . GLY A 1 95 ? -6.070 -4.426 1.581 1.00 94.38 95 GLY A CA 1
ATOM 780 C C . GLY A 1 95 ? -5.156 -3.898 2.686 1.00 94.38 95 GLY A C 1
ATOM 781 O O . GLY A 1 95 ? -4.018 -3.508 2.424 1.00 94.38 95 GLY A O 1
ATOM 782 N N . LEU A 1 96 ? -5.617 -3.960 3.938 1.00 95.56 96 LEU A N 1
ATOM 783 C CA . LEU A 1 96 ? -4.834 -3.513 5.092 1.00 95.56 96 LEU A CA 1
ATOM 784 C C . LEU A 1 96 ? -3.577 -4.372 5.310 1.00 95.56 96 LEU A C 1
ATOM 786 O O . LEU A 1 96 ? -2.520 -3.840 5.655 1.00 95.56 96 LEU A O 1
ATOM 790 N N . GLU A 1 97 ? -3.655 -5.686 5.084 1.00 95.81 97 GLU A N 1
ATOM 791 C CA . GLU A 1 97 ? -2.496 -6.585 5.143 1.00 95.81 97 GLU A CA 1
ATOM 792 C C . GLU A 1 97 ? -1.445 -6.229 4.087 1.00 95.81 97 GLU A C 1
ATOM 794 O O . GLU A 1 97 ? -0.269 -6.118 4.437 1.00 95.81 97 GLU A O 1
ATOM 799 N N . ILE A 1 98 ? -1.853 -5.950 2.842 1.00 97.50 98 ILE A N 1
ATOM 800 C CA . ILE A 1 98 ? -0.947 -5.483 1.779 1.00 97.50 98 ILE A CA 1
ATOM 801 C C . ILE A 1 98 ? -0.192 -4.227 2.230 1.00 97.50 98 ILE A C 1
ATOM 803 O O . ILE A 1 98 ? 1.035 -4.183 2.135 1.00 97.50 98 ILE A O 1
ATOM 807 N N . VAL A 1 99 ? -0.888 -3.232 2.788 1.00 97.56 99 VAL A N 1
ATOM 808 C CA . VAL A 1 99 ? -0.252 -1.987 3.256 1.00 97.56 99 VAL A CA 1
ATOM 809 C C . VAL A 1 99 ? 0.741 -2.255 4.394 1.00 97.56 99 VAL A C 1
ATOM 811 O O . VAL A 1 99 ? 1.857 -1.734 4.381 1.00 97.56 99 VAL A O 1
ATOM 814 N N . ILE A 1 100 ? 0.399 -3.125 5.352 1.00 97.69 100 ILE A N 1
ATOM 815 C CA . ILE A 1 100 ? 1.333 -3.541 6.415 1.00 97.69 100 ILE A CA 1
ATOM 816 C C . ILE A 1 100 ? 2.582 -4.207 5.823 1.00 97.69 100 ILE A C 1
ATOM 818 O O . ILE A 1 100 ? 3.690 -4.003 6.328 1.00 97.69 100 ILE A O 1
ATOM 822 N N . MET A 1 101 ? 2.422 -5.025 4.785 1.00 97.44 101 MET A N 1
ATOM 823 C CA . MET A 1 101 ? 3.538 -5.706 4.133 1.00 97.44 101 MET A CA 1
ATOM 824 C C . MET A 1 101 ? 4.437 -4.712 3.409 1.00 97.44 101 MET A C 1
ATOM 826 O O . MET A 1 101 ? 5.651 -4.777 3.585 1.00 97.44 101 MET A O 1
ATOM 830 N N . LEU A 1 102 ? 3.861 -3.733 2.707 1.00 97.81 102 LEU A N 1
ATOM 831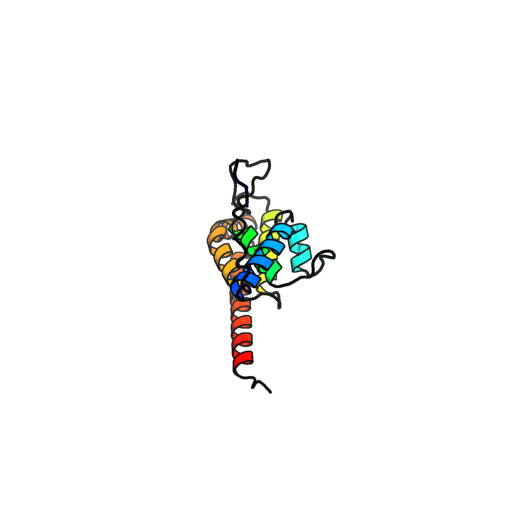 C CA . LEU A 1 102 ? 4.609 -2.640 2.088 1.00 97.81 102 LEU A CA 1
ATOM 832 C C . LEU A 1 102 ? 5.416 -1.841 3.122 1.00 97.81 102 LEU A C 1
ATOM 834 O O . LEU A 1 102 ? 6.596 -1.586 2.894 1.00 97.81 102 LEU A O 1
ATOM 838 N N . CYS A 1 103 ? 4.861 -1.525 4.297 1.00 97.38 103 CYS A N 1
ATOM 839 C CA . CYS A 1 103 ? 5.622 -0.888 5.384 1.00 97.38 103 CYS A CA 1
ATOM 840 C C . CYS A 1 103 ? 6.876 -1.684 5.782 1.00 97.38 103 CYS A C 1
ATOM 842 O O . CYS A 1 103 ? 7.933 -1.120 6.063 1.00 97.38 103 CYS A O 1
ATOM 844 N N . LYS A 1 104 ? 6.755 -3.014 5.836 1.00 96.31 104 LYS A N 1
ATOM 845 C CA . LYS A 1 104 ? 7.810 -3.913 6.321 1.00 96.31 104 LYS A CA 1
ATOM 846 C C . LYS A 1 104 ? 8.794 -4.328 5.233 1.00 96.31 104 LYS A C 1
ATOM 848 O O . LYS A 1 104 ? 9.896 -4.762 5.559 1.00 96.31 104 LYS A O 1
ATOM 853 N N . HIS A 1 105 ? 8.426 -4.197 3.963 1.00 96.50 105 HIS A N 1
ATOM 854 C CA . HIS A 1 105 ? 9.195 -4.764 2.868 1.00 96.50 105 HIS A CA 1
ATOM 855 C C . HIS A 1 105 ? 10.543 -4.032 2.678 1.00 96.50 105 HIS A C 1
ATOM 857 O O . HIS A 1 105 ? 10.547 -2.798 2.615 1.00 96.50 105 HIS A O 1
ATOM 863 N N . PRO A 1 106 ? 11.684 -4.745 2.549 1.00 93.62 106 PRO A N 1
ATOM 864 C CA . PRO A 1 106 ? 13.012 -4.126 2.414 1.00 93.62 106 PRO A CA 1
ATOM 865 C C . PRO A 1 106 ? 13.155 -3.221 1.187 1.00 93.62 106 PRO A C 1
ATOM 867 O O . PRO A 1 106 ? 13.848 -2.216 1.233 1.00 93.62 106 PRO A O 1
ATOM 870 N N . ARG A 1 107 ? 12.464 -3.558 0.091 1.00 93.88 107 ARG A N 1
ATOM 871 C CA . ARG A 1 107 ? 12.469 -2.764 -1.154 1.00 93.88 107 ARG A CA 1
ATOM 872 C C . ARG A 1 107 ? 11.639 -1.476 -1.100 1.00 93.88 107 ARG A C 1
ATOM 874 O O . ARG A 1 107 ? 11.698 -0.709 -2.052 1.00 93.88 107 ARG A O 1
ATOM 881 N N . SER A 1 108 ? 10.856 -1.236 -0.051 1.00 94.94 108 SER A N 1
ATOM 882 C CA . SER A 1 108 ? 10.061 -0.004 0.040 1.00 94.94 108 SER A CA 1
ATOM 883 C C . SER A 1 108 ? 10.961 1.202 0.234 1.00 94.94 108 SER A C 1
ATOM 885 O O . SER A 1 108 ? 11.906 1.132 1.016 1.00 94.94 108 SER A O 1
ATOM 887 N N . ASN A 1 109 ? 10.651 2.296 -0.457 1.00 95.12 109 ASN A N 1
ATOM 888 C CA . ASN A 1 109 ? 11.425 3.532 -0.432 1.00 95.12 109 ASN A CA 1
ATOM 889 C C . ASN A 1 109 ? 10.633 4.657 0.277 1.00 95.12 109 ASN A C 1
ATOM 891 O O . ASN A 1 109 ? 9.526 4.446 0.783 1.00 95.12 109 ASN A O 1
ATOM 895 N N . ILE A 1 110 ? 11.192 5.871 0.309 1.00 95.44 110 ILE A N 1
ATOM 896 C CA . ILE A 1 110 ? 10.524 7.021 0.938 1.00 95.44 110 ILE A CA 1
ATOM 897 C C . ILE A 1 110 ? 9.221 7.416 0.226 1.00 95.44 110 ILE A C 1
ATOM 899 O O . ILE A 1 110 ? 8.257 7.777 0.894 1.00 95.44 110 ILE A O 1
ATOM 903 N N . LYS A 1 111 ? 9.150 7.296 -1.106 1.00 95.19 111 LYS A N 1
ATOM 904 C CA . LYS A 1 111 ? 7.929 7.571 -1.879 1.00 95.19 111 LYS A CA 1
ATOM 905 C C . LYS A 1 111 ? 6.826 6.570 -1.539 1.00 95.19 111 LYS A C 1
ATOM 907 O O . LYS A 1 111 ? 5.692 6.989 -1.324 1.00 95.19 111 LYS A O 1
ATOM 912 N N . THR A 1 112 ? 7.172 5.297 -1.352 1.00 96.88 112 THR A N 1
ATOM 913 C CA . THR A 1 112 ? 6.241 4.266 -0.887 1.00 96.88 112 THR A CA 1
ATOM 914 C C . THR A 1 112 ? 5.669 4.656 0.473 1.00 96.88 112 THR A C 1
ATOM 916 O O . THR A 1 112 ? 4.458 4.605 0.673 1.00 96.88 112 THR A O 1
ATOM 919 N N . MET A 1 113 ? 6.519 5.106 1.407 1.00 97.69 113 MET A N 1
ATOM 920 C CA . MET A 1 113 ? 6.058 5.552 2.726 1.00 97.69 113 MET A CA 1
ATOM 921 C C . MET A 1 113 ? 5.152 6.786 2.635 1.00 97.69 113 MET A C 1
ATOM 923 O O . MET A 1 113 ? 4.129 6.825 3.314 1.00 97.69 113 MET A O 1
ATOM 927 N N . LEU A 1 114 ? 5.454 7.760 1.771 1.00 96.56 114 LEU A N 1
ATOM 928 C CA . LEU A 1 114 ? 4.564 8.905 1.534 1.00 96.56 114 LEU A CA 1
ATOM 929 C C . LEU A 1 114 ? 3.201 8.461 0.979 1.00 96.56 114 LEU A C 1
ATOM 931 O O . LEU A 1 114 ? 2.163 8.947 1.427 1.00 96.56 114 LEU A O 1
ATOM 935 N N . GLY A 1 115 ? 3.189 7.479 0.074 1.00 96.50 115 GLY A N 1
ATOM 936 C CA . GLY A 1 115 ? 1.960 6.851 -0.407 1.00 96.50 115 GLY A CA 1
ATOM 937 C C . GLY A 1 115 ? 1.154 6.200 0.721 1.00 96.50 115 GLY A C 1
ATOM 938 O O . GLY A 1 115 ? -0.061 6.372 0.791 1.00 96.50 115 GLY A O 1
ATOM 939 N N . ILE A 1 116 ? 1.815 5.505 1.650 1.00 97.44 116 ILE A N 1
ATOM 940 C CA . ILE A 1 116 ? 1.167 4.893 2.823 1.00 97.44 116 ILE A CA 1
ATOM 941 C C . ILE A 1 116 ? 0.642 5.955 3.793 1.00 97.44 116 ILE A C 1
ATOM 943 O O . ILE A 1 116 ? -0.447 5.803 4.345 1.00 97.44 116 ILE A O 1
ATOM 947 N N . GLN A 1 117 ? 1.368 7.055 3.987 1.00 96.62 117 GLN A N 1
ATOM 948 C CA . GLN A 1 117 ? 0.884 8.174 4.791 1.00 96.62 117 GLN A CA 1
ATOM 949 C C . GLN A 1 117 ? -0.412 8.748 4.209 1.00 96.62 117 GLN A C 1
ATOM 951 O O . GLN A 1 117 ? -1.342 9.036 4.960 1.00 96.62 117 GLN A O 1
ATOM 956 N N . GLN A 1 118 ? -0.488 8.888 2.883 1.00 94.75 118 GLN A N 1
ATOM 957 C CA . GLN A 1 118 ? -1.702 9.333 2.206 1.00 94.75 118 GLN A CA 1
ATOM 958 C C . GLN A 1 118 ? -2.843 8.318 2.359 1.00 94.75 118 GLN A C 1
ATOM 960 O O . GLN A 1 118 ? -3.958 8.712 2.692 1.00 94.75 118 GLN A O 1
ATOM 965 N N . PHE A 1 119 ? -2.554 7.023 2.231 1.00 95.12 119 PHE A N 1
ATOM 966 C CA . PHE A 1 119 ? -3.527 5.956 2.471 1.00 95.12 119 PHE A CA 1
ATOM 967 C C . PHE A 1 119 ? -4.132 6.045 3.875 1.00 95.12 119 PHE A C 1
ATOM 969 O O . PHE A 1 119 ? -5.347 6.001 4.041 1.00 95.12 119 PHE A O 1
ATOM 976 N N . LEU A 1 120 ? -3.292 6.235 4.896 1.00 94.81 120 LEU A N 1
ATOM 977 C CA . LEU A 1 120 ? -3.756 6.384 6.274 1.00 94.81 120 LEU A CA 1
ATOM 978 C C . LEU A 1 120 ? -4.633 7.622 6.464 1.00 94.81 120 LEU A C 1
ATOM 980 O O . LEU A 1 120 ? -5.511 7.585 7.314 1.00 94.81 120 LEU A O 1
ATOM 984 N N . LYS A 1 121 ? -4.426 8.700 5.702 1.00 92.88 121 LYS A N 1
ATOM 985 C CA . LYS A 1 121 ? -5.308 9.877 5.749 1.00 92.88 121 LYS A CA 1
ATOM 986 C C . LYS A 1 121 ? -6.668 9.594 5.115 1.00 92.88 121 LYS A C 1
ATOM 988 O O . LYS A 1 121 ? -7.673 9.996 5.683 1.00 92.88 121 LYS A O 1
ATOM 993 N N . ILE A 1 122 ? -6.690 8.907 3.972 1.00 90.19 122 ILE A N 1
ATOM 994 C CA . ILE A 1 122 ? -7.920 8.614 3.220 1.00 90.19 122 ILE A CA 1
ATOM 995 C C . ILE A 1 122 ? -8.784 7.584 3.959 1.00 90.19 122 ILE A C 1
ATOM 997 O O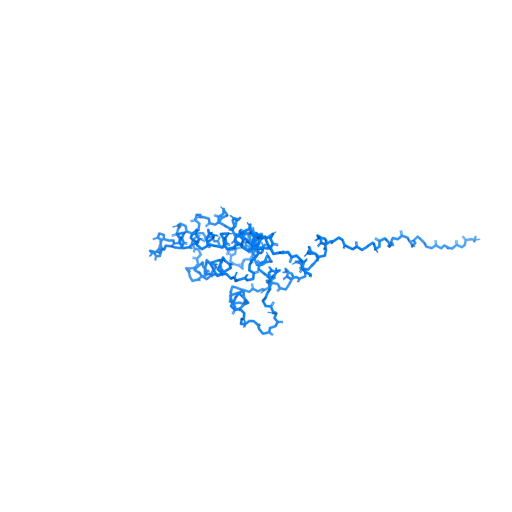 . ILE A 1 122 ? -9.988 7.766 4.089 1.00 90.19 122 ILE A O 1
ATOM 1001 N N . TYR A 1 123 ? -8.176 6.513 4.474 1.00 92.25 123 TYR A N 1
ATOM 1002 C CA . TYR A 1 123 ? -8.906 5.330 4.942 1.00 92.25 123 TYR A CA 1
ATOM 1003 C C . TYR A 1 123 ? -8.943 5.171 6.469 1.00 92.25 123 TYR A C 1
ATOM 1005 O O . TYR A 1 123 ? -9.314 4.104 6.956 1.00 92.25 123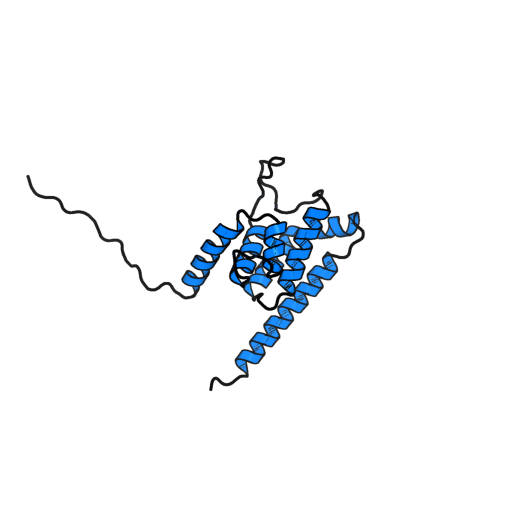 TYR A O 1
ATOM 1013 N N . MET A 1 124 ? -8.564 6.188 7.258 1.00 91.31 124 MET A N 1
ATOM 1014 C CA . MET A 1 124 ? -8.523 6.053 8.727 1.00 91.31 124 MET A CA 1
ATOM 1015 C C . MET A 1 124 ? -9.878 5.647 9.313 1.00 91.31 124 MET A C 1
ATOM 1017 O O . MET A 1 124 ? -9.920 4.830 10.2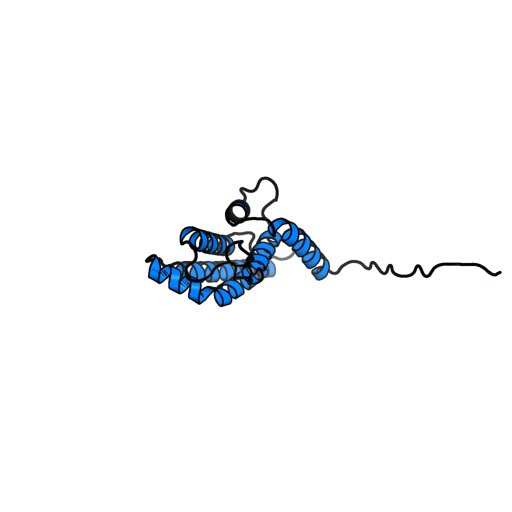33 1.00 91.31 124 MET A O 1
ATOM 1021 N N . ASP A 1 125 ? -10.972 6.191 8.785 1.00 91.19 125 ASP A N 1
ATOM 1022 C CA . ASP A 1 125 ? -12.311 5.889 9.290 1.00 91.19 125 ASP A CA 1
ATOM 1023 C C . ASP A 1 125 ? -12.765 4.481 8.894 1.00 91.19 125 ASP A C 1
ATOM 1025 O O . ASP A 1 125 ? -13.296 3.766 9.739 1.00 91.19 125 ASP A O 1
ATOM 1029 N N . VAL A 1 126 ? -12.410 4.014 7.690 1.00 92.44 126 VAL A N 1
ATOM 1030 C CA . VAL A 1 126 ? -12.601 2.611 7.274 1.00 92.44 126 VAL A CA 1
ATOM 1031 C C . VAL A 1 126 ? -11.844 1.657 8.199 1.00 92.44 126 VAL A C 1
ATOM 1033 O O . VAL A 1 126 ? -12.382 0.644 8.634 1.00 92.44 126 VAL A O 1
ATOM 1036 N N . VAL A 1 127 ? -10.597 1.985 8.555 1.00 93.38 127 VAL A N 1
ATOM 1037 C CA . VAL A 1 127 ? -9.792 1.164 9.474 1.00 93.38 127 VAL A CA 1
ATOM 1038 C C . VAL A 1 127 ? -10.401 1.140 10.879 1.00 93.38 127 VAL A C 1
ATOM 1040 O O . VAL A 1 127 ? -10.420 0.086 11.513 1.00 93.38 127 VAL A O 1
ATOM 1043 N N . ARG A 1 128 ? -10.892 2.282 11.380 1.00 93.62 128 ARG A N 1
ATOM 1044 C CA . ARG A 1 128 ? -11.548 2.371 12.696 1.00 93.62 128 ARG A CA 1
ATOM 1045 C C . ARG A 1 128 ? -12.831 1.552 12.742 1.00 93.62 128 ARG A C 1
ATOM 1047 O O . ARG A 1 128 ? -13.039 0.834 13.718 1.00 93.62 128 ARG A O 1
ATOM 1054 N N . ASP A 1 129 ? -13.657 1.661 11.707 1.00 92.88 129 ASP A N 1
ATOM 1055 C CA . ASP A 1 129 ? -14.882 0.878 11.588 1.00 92.88 129 ASP A CA 1
ATOM 1056 C C . ASP A 1 129 ? -14.570 -0.620 11.532 1.00 92.88 129 ASP A C 1
ATOM 1058 O O . ASP A 1 129 ? -15.087 -1.398 12.332 1.00 92.88 129 ASP A O 1
ATOM 1062 N N . TYR A 1 130 ? -13.615 -1.014 10.685 1.00 93.44 130 TYR A N 1
ATOM 1063 C CA . TYR A 1 130 ? -13.185 -2.402 10.579 1.00 93.44 130 TYR A CA 1
ATOM 1064 C C . TYR A 1 130 ? -12.692 -2.966 11.922 1.00 93.44 130 TYR A C 1
ATOM 1066 O O . TYR A 1 130 ? -13.077 -4.077 12.294 1.00 93.44 130 TYR A O 1
ATOM 1074 N N . ASP A 1 131 ? -11.864 -2.216 12.658 1.00 93.00 131 ASP A N 1
ATOM 1075 C CA . ASP A 1 131 ? -11.352 -2.621 13.974 1.00 93.00 131 ASP A CA 1
ATOM 1076 C C . ASP A 1 131 ? -12.476 -2.802 14.999 1.00 93.00 131 ASP A C 1
ATOM 1078 O O . ASP A 1 131 ? -12.467 -3.792 15.734 1.00 93.00 131 ASP A O 1
ATOM 1082 N N . LYS A 1 132 ? -13.461 -1.893 15.007 1.00 92.25 132 LYS A N 1
ATOM 1083 C CA . LYS A 1 132 ? -14.634 -1.963 15.886 1.00 92.25 132 LYS A CA 1
ATOM 1084 C C . LYS A 1 132 ? -15.498 -3.181 15.559 1.00 92.25 132 LYS A C 1
ATOM 1086 O O . LYS A 1 132 ? -15.803 -3.969 16.448 1.00 92.25 132 LYS A O 1
ATOM 1091 N N . THR A 1 133 ? -15.851 -3.355 14.289 1.00 89.12 133 THR A N 1
ATOM 1092 C CA . THR A 1 133 ? -16.778 -4.397 13.829 1.00 89.12 133 THR A CA 1
ATOM 1093 C C . THR A 1 133 ? -16.172 -5.796 13.931 1.00 89.12 133 THR A C 1
ATOM 1095 O O . THR A 1 133 ? -16.867 -6.754 14.251 1.00 89.12 133 THR A O 1
ATOM 1098 N N . ASN A 1 134 ? -14.859 -5.933 13.719 1.00 86.25 134 ASN A N 1
ATOM 1099 C CA . ASN A 1 134 ? -14.188 -7.237 13.681 1.00 86.25 134 ASN A CA 1
ATOM 1100 C C . ASN A 1 134 ? -13.351 -7.540 14.936 1.00 86.25 134 ASN A C 1
ATOM 1102 O O . ASN A 1 134 ? -12.625 -8.541 14.955 1.00 86.25 134 ASN A O 1
ATOM 1106 N N . SER A 1 135 ? -13.411 -6.682 15.965 1.00 81.94 135 SER A N 1
ATOM 1107 C CA . SER A 1 135 ? -12.590 -6.772 17.185 1.00 81.94 135 SER A CA 1
ATOM 1108 C C . SER A 1 135 ? -11.099 -6.972 16.874 1.00 81.94 135 SER A C 1
ATOM 1110 O O . SER A 1 135 ? -10.440 -7.882 17.387 1.00 81.94 135 SER A O 1
ATOM 1112 N N . LYS A 1 136 ? -10.565 -6.159 15.954 1.00 86.12 136 LYS A N 1
ATOM 1113 C CA . LYS A 1 136 ? -9.158 -6.196 15.517 1.00 86.12 136 LYS A CA 1
ATOM 1114 C C . LYS A 1 136 ? -8.429 -4.907 15.906 1.00 86.12 136 LYS A C 1
ATOM 1116 O O . LYS A 1 136 ? -9.018 -3.956 16.399 1.00 86.12 136 LYS A O 1
ATOM 1121 N N . ASN A 1 137 ? -7.110 -4.910 15.714 1.00 92.50 137 ASN A N 1
ATOM 1122 C CA . ASN A 1 137 ? -6.214 -3.789 16.009 1.00 92.50 137 ASN A CA 1
ATOM 1123 C C . ASN A 1 137 ? -5.360 -3.381 14.791 1.00 92.50 137 ASN A C 1
ATOM 1125 O O . ASN A 1 137 ? -4.160 -3.102 14.914 1.00 92.50 137 ASN A O 1
ATOM 1129 N N . TYR A 1 138 ? -5.948 -3.372 13.593 1.00 92.75 138 TYR A N 1
ATOM 1130 C CA . TYR A 1 138 ? -5.278 -2.953 12.363 1.00 92.75 138 TYR A CA 1
ATOM 1131 C C . TYR A 1 138 ? -4.769 -1.524 12.432 1.00 92.75 138 TYR A C 1
ATOM 1133 O O . TYR A 1 138 ? -3.649 -1.290 11.983 1.00 92.75 138 TYR A O 1
ATOM 1141 N N . ARG A 1 139 ? -5.498 -0.590 13.049 1.00 93.75 139 ARG A N 1
ATOM 1142 C CA . ARG A 1 139 ? -5.032 0.790 13.237 1.00 93.75 139 ARG A CA 1
ATOM 1143 C C . ARG A 1 139 ? -3.673 0.827 13.927 1.00 93.75 139 ARG A C 1
ATOM 1145 O O . ARG A 1 139 ? -2.735 1.450 13.432 1.00 93.75 139 ARG A O 1
ATOM 1152 N N . GLN A 1 140 ? -3.546 0.131 15.056 1.00 95.00 140 GLN A N 1
ATOM 1153 C CA . GLN A 1 140 ? -2.296 0.084 15.813 1.00 95.00 140 GLN A CA 1
ATOM 1154 C C . GLN A 1 140 ? -1.195 -0.630 15.019 1.00 95.00 140 GLN A C 1
ATOM 1156 O O . GLN A 1 140 ? -0.071 -0.134 14.946 1.00 95.00 140 GLN A O 1
ATOM 1161 N N . ARG A 1 141 ? -1.513 -1.765 14.380 1.00 95.81 141 ARG A N 1
ATOM 1162 C CA . ARG A 1 141 ? -0.560 -2.534 13.561 1.00 95.81 141 ARG A CA 1
ATOM 1163 C C . ARG A 1 141 ? -0.038 -1.731 12.368 1.00 95.81 141 ARG A C 1
ATOM 1165 O O . ARG A 1 141 ? 1.160 -1.789 12.096 1.00 95.81 141 ARG A O 1
ATOM 1172 N N . LEU A 1 142 ? -0.903 -0.978 11.690 1.00 96.25 142 LEU A N 1
ATOM 1173 C CA . LEU A 1 142 ? -0.562 -0.110 10.563 1.00 96.25 142 LEU A CA 1
ATOM 1174 C C . LEU A 1 142 ? 0.341 1.037 11.002 1.00 96.25 142 LEU A C 1
ATOM 1176 O O . LEU A 1 142 ? 1.418 1.203 10.438 1.00 96.25 142 LEU A O 1
ATOM 1180 N N . LEU A 1 143 ? -0.052 1.783 12.040 1.00 96.25 143 LEU A N 1
ATOM 1181 C CA . LEU A 1 143 ? 0.748 2.898 12.555 1.00 96.25 143 LEU A CA 1
ATOM 1182 C C . LEU A 1 143 ? 2.121 2.430 13.047 1.00 96.25 143 LEU A C 1
ATOM 1184 O O . LEU A 1 143 ? 3.132 3.077 12.777 1.00 96.25 143 LEU A O 1
ATOM 1188 N N . HIS A 1 144 ? 2.173 1.284 13.726 1.00 97.25 144 HIS A N 1
ATOM 1189 C CA . HIS A 1 144 ? 3.429 0.684 14.168 1.00 97.25 144 HIS A CA 1
ATOM 1190 C C . HIS A 1 144 ? 4.313 0.260 12.995 1.00 97.25 144 HIS A C 1
ATOM 1192 O O . HIS A 1 144 ? 5.504 0.571 12.970 1.00 97.25 144 HIS A O 1
ATOM 1198 N N . ALA A 1 145 ? 3.739 -0.427 12.003 1.00 97.44 145 ALA A N 1
ATOM 1199 C CA . ALA A 1 145 ? 4.471 -0.844 10.814 1.00 97.44 145 ALA A CA 1
ATOM 1200 C C . ALA A 1 145 ? 5.002 0.365 10.032 1.00 97.44 145 ALA A C 1
ATOM 1202 O O . ALA A 1 145 ? 6.164 0.360 9.636 1.00 97.44 145 ALA A O 1
ATOM 1203 N N . PHE A 1 146 ? 4.189 1.411 9.872 1.00 97.75 146 PHE A N 1
ATOM 1204 C CA . PHE A 1 146 ? 4.564 2.649 9.195 1.00 97.75 146 PHE A CA 1
ATOM 1205 C C . PHE A 1 146 ? 5.742 3.349 9.884 1.00 97.75 146 PHE A C 1
ATOM 1207 O O . PHE A 1 146 ? 6.748 3.642 9.240 1.00 97.75 146 PHE A O 1
ATOM 1214 N N . ARG A 1 147 ? 5.676 3.531 11.212 1.00 97.38 147 ARG A N 1
ATOM 1215 C CA . ARG A 1 147 ? 6.778 4.116 11.999 1.00 97.38 147 ARG A CA 1
ATOM 1216 C C . ARG A 1 147 ? 8.067 3.306 11.874 1.00 97.38 147 ARG A C 1
ATOM 1218 O O . ARG A 1 147 ? 9.133 3.882 11.677 1.00 97.38 147 ARG A O 1
ATOM 1225 N N . LYS A 1 148 ? 7.976 1.973 11.942 1.00 97.19 148 LYS A N 1
ATOM 1226 C CA . LYS A 1 148 ? 9.136 1.091 11.741 1.00 97.19 148 LYS A CA 1
ATOM 1227 C C . LYS A 1 148 ? 9.721 1.203 10.331 1.00 97.19 148 LYS A C 1
ATOM 1229 O O . LYS A 1 148 ? 10.940 1.201 10.191 1.00 97.19 148 LYS A O 1
ATOM 1234 N N . GLY A 1 149 ? 8.871 1.302 9.308 1.00 96.88 149 GLY A N 1
ATOM 1235 C CA . GLY A 1 149 ? 9.290 1.490 7.918 1.00 96.88 149 GLY A CA 1
ATOM 1236 C C . GLY A 1 149 ? 10.062 2.795 7.716 1.00 9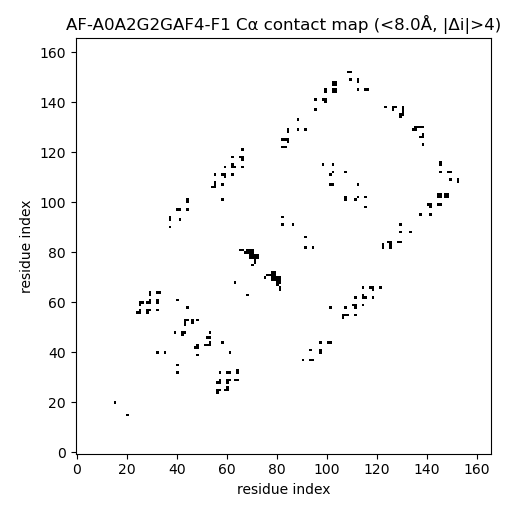6.88 149 GLY A C 1
ATOM 1237 O O . GLY A 1 149 ? 11.156 2.772 7.156 1.00 96.88 149 GLY A O 1
ATOM 1238 N N . LEU A 1 150 ? 9.548 3.910 8.248 1.00 96.88 150 LEU A N 1
ATOM 1239 C CA . LEU A 1 150 ? 10.240 5.205 8.221 1.00 96.88 150 LEU A CA 1
ATOM 1240 C C . LEU A 1 150 ? 11.592 5.151 8.935 1.00 96.88 150 LEU A C 1
ATOM 1242 O O . LEU A 1 150 ? 12.610 5.506 8.346 1.00 96.88 150 LEU A O 1
ATOM 1246 N N . PHE A 1 151 ? 11.616 4.629 10.162 1.00 96.31 151 PHE A N 1
ATOM 1247 C CA . PHE A 1 151 ? 12.849 4.520 10.939 1.00 96.31 151 PHE A CA 1
ATOM 1248 C C . PHE A 1 151 ? 13.929 3.710 10.205 1.00 96.31 151 PHE A C 1
ATOM 1250 O O . PHE A 1 151 ? 15.094 4.104 10.174 1.00 96.31 151 PHE A O 1
ATOM 1257 N N . ARG A 1 152 ? 13.554 2.599 9.554 1.00 96.25 152 ARG A N 1
ATOM 1258 C CA . ARG A 1 152 ? 14.485 1.809 8.733 1.00 96.25 152 ARG A CA 1
ATOM 1259 C C . ARG A 1 152 ? 15.123 2.663 7.635 1.00 96.25 152 ARG A C 1
ATOM 1261 O O . ARG A 1 152 ? 16.343 2.648 7.485 1.00 96.25 152 ARG A O 1
ATOM 1268 N N . LEU A 1 153 ? 14.310 3.411 6.891 1.00 94.69 153 LEU A N 1
ATOM 1269 C CA . LEU A 1 153 ? 14.784 4.257 5.795 1.00 94.69 153 LEU A CA 1
ATOM 1270 C C . LEU A 1 153 ? 15.687 5.393 6.280 1.00 94.69 153 LEU A C 1
ATOM 1272 O O . LEU A 1 153 ? 16.678 5.709 5.625 1.00 94.69 153 LEU A O 1
ATOM 1276 N N . GLU A 1 154 ? 15.391 5.973 7.442 1.00 94.44 154 GLU A N 1
ATOM 1277 C CA . GLU A 1 154 ? 16.254 6.974 8.074 1.00 94.44 154 GLU A CA 1
ATOM 1278 C C . GLU A 1 154 ? 17.627 6.395 8.436 1.00 94.44 154 GLU A C 1
ATOM 1280 O O . GLU A 1 154 ? 18.657 7.022 8.177 1.00 94.44 154 GLU A O 1
ATOM 1285 N N . VAL A 1 155 ? 17.663 5.183 8.998 1.00 94.31 155 VAL A N 1
ATOM 1286 C CA . VAL A 1 155 ? 18.914 4.482 9.326 1.00 94.31 155 VAL A CA 1
ATOM 1287 C C . VAL A 1 155 ? 19.717 4.169 8.061 1.00 94.31 155 VAL A C 1
ATOM 1289 O O . VAL A 1 155 ? 20.924 4.412 8.024 1.00 94.31 155 VAL A O 1
ATOM 1292 N N . GLU A 1 156 ? 19.071 3.671 7.006 1.00 91.44 156 GLU A N 1
ATOM 1293 C CA . GLU A 1 156 ? 19.719 3.404 5.715 1.00 91.44 156 GLU A CA 1
ATOM 1294 C C . GLU A 1 156 ? 20.286 4.679 5.075 1.00 91.44 156 GLU A C 1
ATOM 1296 O O . GLU A 1 156 ? 21.405 4.671 4.559 1.00 91.44 156 GLU A O 1
ATOM 1301 N N . ALA A 1 157 ? 19.553 5.794 5.147 1.00 91.12 157 ALA A N 1
ATOM 1302 C CA . ALA A 1 157 ? 20.013 7.083 4.641 1.00 91.12 157 ALA A CA 1
ATOM 1303 C C . ALA A 1 157 ? 21.240 7.601 5.408 1.00 91.12 157 ALA A C 1
ATOM 1305 O O . ALA A 1 157 ? 22.172 8.114 4.788 1.00 91.12 157 ALA A O 1
ATOM 1306 N N . LYS A 1 158 ? 21.277 7.433 6.738 1.00 91.44 158 LYS A N 1
ATOM 1307 C CA . LYS A 1 158 ? 22.442 7.795 7.563 1.00 91.44 158 LYS A CA 1
ATOM 1308 C C . LYS A 1 158 ? 23.673 6.962 7.200 1.00 91.44 158 LYS A C 1
ATOM 1310 O O . LYS A 1 158 ? 24.727 7.540 6.962 1.00 91.44 158 LYS A O 1
ATOM 1315 N N . LYS A 1 159 ? 23.529 5.638 7.057 1.00 90.19 159 LYS A N 1
ATOM 1316 C CA . LYS A 1 159 ? 24.635 4.736 6.675 1.00 90.19 159 LYS A CA 1
ATOM 1317 C C . LYS A 1 159 ? 25.276 5.106 5.334 1.00 90.19 159 LYS A C 1
ATOM 1319 O O . LYS A 1 159 ? 26.496 5.067 5.201 1.00 90.19 159 LYS A O 1
ATOM 1324 N N . LYS A 1 160 ? 24.466 5.500 4.347 1.00 86.56 160 LYS A N 1
ATOM 1325 C CA . LYS A 1 160 ? 24.964 5.938 3.030 1.00 86.56 160 LYS A CA 1
ATOM 1326 C C . LYS A 1 160 ? 25.786 7.226 3.094 1.00 86.56 160 LYS A C 1
ATOM 1328 O O . LYS A 1 160 ? 26.656 7.412 2.260 1.00 86.56 160 LYS A O 1
ATOM 1333 N N . ARG A 1 161 ? 25.525 8.105 4.067 1.00 79.75 161 ARG A N 1
ATOM 1334 C CA . ARG A 1 161 ? 26.290 9.351 4.260 1.00 79.75 161 ARG A CA 1
ATOM 1335 C C . ARG A 1 161 ? 27.622 9.129 4.972 1.00 79.75 161 ARG A C 1
ATOM 1337 O O . ARG A 1 161 ? 28.529 9.929 4.801 1.00 79.75 161 ARG A O 1
ATOM 1344 N N . THR A 1 162 ? 27.727 8.077 5.780 1.00 78.38 162 THR A N 1
ATOM 1345 C CA . THR A 1 162 ? 28.923 7.771 6.581 1.00 78.38 162 THR A CA 1
ATOM 1346 C C . THR A 1 162 ? 29.868 6.771 5.916 1.00 78.38 162 THR A C 1
ATOM 1348 O O . THR A 1 162 ? 30.930 6.500 6.463 1.00 78.38 162 THR A O 1
ATOM 1351 N N . SER A 1 163 ? 29.489 6.192 4.773 1.00 59.84 163 SER A N 1
ATOM 1352 C CA . SER A 1 163 ? 30.350 5.284 4.009 1.00 59.84 163 SER A CA 1
ATOM 1353 C C . SER A 1 163 ? 31.145 6.116 2.994 1.00 59.84 163 SER A C 1
ATOM 1355 O O . SER A 1 163 ? 30.510 6.686 2.105 1.00 59.84 163 SER A O 1
ATOM 1357 N N . PRO A 1 164 ? 32.481 6.250 3.112 1.00 51.91 164 PRO A N 1
ATOM 1358 C CA . PRO A 1 164 ? 33.269 6.942 2.101 1.00 51.91 164 PRO A CA 1
ATOM 1359 C C . PRO A 1 164 ? 33.173 6.166 0.787 1.00 51.91 164 PRO A C 1
ATOM 1361 O O . PRO A 1 164 ? 33.333 4.945 0.765 1.00 51.91 164 PRO A O 1
ATOM 1364 N N . THR A 1 165 ? 32.865 6.872 -0.295 1.00 51.47 165 THR A N 1
ATOM 1365 C CA . THR A 1 165 ? 32.985 6.345 -1.653 1.00 51.47 165 THR A CA 1
ATOM 1366 C C . THR A 1 165 ? 34.467 6.048 -1.885 1.00 51.47 165 THR A C 1
ATOM 1368 O O . THR A 1 165 ? 35.259 6.987 -1.957 1.00 51.47 165 THR A O 1
ATOM 1371 N N . VAL A 1 166 ? 34.839 4.766 -1.898 1.00 40.88 166 VAL A N 1
ATOM 1372 C CA . VAL A 1 166 ? 36.166 4.292 -2.326 1.00 40.88 166 VAL A CA 1
ATOM 1373 C C . VAL A 1 166 ? 36.162 4.145 -3.837 1.00 40.88 166 VAL A C 1
ATOM 1375 O O . VAL A 1 166 ? 35.155 3.602 -4.351 1.00 40.88 166 VAL A O 1
#

Mean predicted aligned error: 8.76 Å

Nearest PDB structures (foldseek):
  8xgo-assembly1_A  TM=2.060E-01  e=9.106E+00  Homo sapiens

pLDDT: mean 84.37, std 16.98, range [40.47, 97.81]

Foldseek 3Di:
DDDDDDPDDDDPPDPDDPVRVLVVVLVVLLVVCVPDDLVQLLCLLVCNHPPDGRAQSNLLSVLCCQLPFQDCDVVRNPGHRCDDQPPDLVRLVSVLVSLLSLLQPPRHAPSSLVSLVSNCVVCVVVVVNSCVVVVHDSVVSNVVSSVSSVVVNVVVVVVVVPDDDD

Secondary structure (DSSP, 8-state):
-------------PPPPHHHHHHHHHHHHHHHHTT--HHHHHHHHTT--SSS---HHHHHHHHHHHHH-EEEETTEEEEEESS-TTS-HHHHHHHHHHHHHHHH-TT--HHHHHHHHHHHHHHHHHHHHHHHHHT--HHHHHHHHHHHHHHHHHHHHHHHHHS---

Solvent-accessible surface area (backbone atoms only — not comparable to full-atom values): 9772 Å² total; per-residue (Å²): 142,83,83,89,84,79,95,83,83,86,80,85,83,65,87,71,50,77,65,55,52,50,50,53,54,32,50,57,39,31,69,63,50,68,79,51,53,73,67,56,49,44,30,29,78,66,63,66,36,93,86,53,84,69,49,44,51,53,47,37,26,50,33,47,46,64,66,66,40,51,40,62,45,95,93,38,79,87,46,39,61,74,69,54,78,88,54,58,65,70,60,53,51,51,53,55,49,45,53,37,47,50,28,66,39,86,63,51,49,72,65,33,50,53,35,50,54,51,39,52,67,76,41,45,65,38,41,52,50,51,20,66,78,66,75,50,59,58,60,60,52,40,56,51,30,44,54,52,32,51,52,51,52,53,53,54,56,51,52,63,72,71,51,80,89,126

Radius of gyration: 20.69 Å; Cα contacts (8 Å, |Δi|>4): 140; chains: 1; bounding box: 59×41×77 Å